Protein AF-A0A947RN64-F1 (afdb_monomer_lite)

Radius of gyration: 16.38 Å; chains: 1; bounding box: 43×43×49 Å

pLDDT: mean 82.68, std 14.93, range [29.11, 97.69]

Sequence (161 aa):
MLQYLTNGVHPHVSKDNYIFFLKNDGIYAIDVEGKYEFKIWEIEGETRSTVQLDVSHLSNLAVITNPFEASIFVLKFKIKEGENFFEGETIKEIKTYAFQPTLSPDDKYLAIIEVIIEKTEEYIYVKPKLVVYDLETYERYELMDLKDYRPEEILINDWWI

Structure (mmCIF, N/CA/C/O backbone):
data_AF-A0A947RN64-F1
#
_entry.id   AF-A0A947RN64-F1
#
loop_
_atom_site.group_PDB
_atom_site.id
_atom_site.type_symbol
_atom_site.label_atom_id
_atom_site.label_alt_id
_atom_site.label_comp_id
_atom_site.label_asym_id
_atom_site.label_entity_id
_atom_site.label_seq_id
_atom_site.pdbx_PDB_ins_code
_atom_site.Cartn_x
_atom_site.Cartn_y
_atom_site.Cartn_z
_atom_site.occupancy
_atom_site.B_iso_or_equiv
_atom_site.auth_seq_id
_atom_site.auth_comp_id
_atom_site.auth_asym_id
_atom_site.auth_at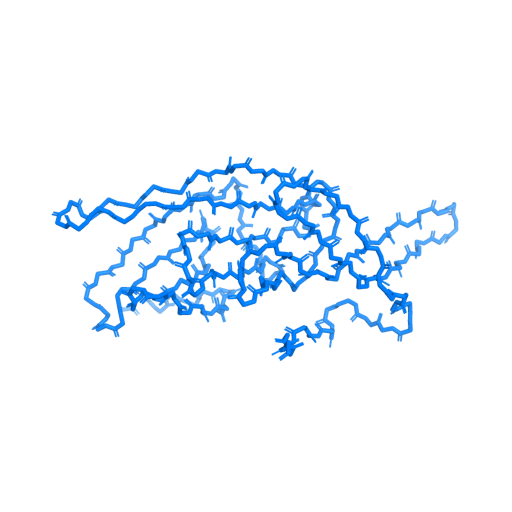om_id
_atom_site.pdbx_PDB_model_num
ATOM 1 N N . MET A 1 1 ? -9.867 30.003 13.716 1.00 34.28 1 MET A N 1
ATOM 2 C CA . MET A 1 1 ? -10.242 28.649 13.266 1.00 34.28 1 MET A CA 1
ATOM 3 C C . MET A 1 1 ? -9.337 28.342 12.083 1.00 34.28 1 MET A C 1
ATOM 5 O O . MET A 1 1 ? -9.567 28.883 11.012 1.00 34.28 1 MET A O 1
ATOM 9 N N . LEU A 1 2 ? -8.203 27.676 12.323 1.00 29.11 2 LEU A N 1
ATOM 10 C CA . LEU A 1 2 ? -7.225 27.377 11.272 1.00 29.11 2 LEU A CA 1
ATOM 11 C C . LEU A 1 2 ? -7.727 26.166 10.488 1.00 29.11 2 LEU A C 1
ATOM 13 O O . LEU A 1 2 ? -7.888 25.081 11.036 1.00 29.11 2 LEU A O 1
ATOM 17 N N . GLN A 1 3 ? -8.044 26.407 9.222 1.00 34.31 3 GLN A N 1
ATOM 18 C CA . GLN A 1 3 ? -8.473 25.413 8.255 1.00 34.31 3 GLN A CA 1
ATOM 19 C C . GLN A 1 3 ? -7.213 24.651 7.819 1.00 34.31 3 GLN A C 1
ATOM 21 O O . GLN A 1 3 ? -6.431 25.150 7.013 1.00 34.31 3 GLN A O 1
ATOM 26 N N . TYR A 1 4 ? -6.957 23.492 8.427 1.00 38.28 4 TYR A N 1
ATOM 27 C CA . TYR A 1 4 ? -5.880 22.601 8.000 1.00 38.28 4 TYR A CA 1
ATOM 28 C C . TYR A 1 4 ? -6.282 21.990 6.653 1.00 38.28 4 TYR A C 1
ATOM 30 O O . TYR A 1 4 ? -7.000 20.997 6.601 1.00 38.28 4 TYR A O 1
ATOM 38 N N . LEU A 1 5 ? -5.869 22.626 5.557 1.00 32.28 5 LEU A N 1
ATOM 39 C CA . LEU A 1 5 ? -5.864 22.010 4.233 1.00 32.28 5 LEU A CA 1
ATOM 40 C C . LEU A 1 5 ? -4.835 20.875 4.266 1.00 32.28 5 LEU A C 1
ATOM 42 O O . LEU A 1 5 ? -3.631 21.110 4.181 1.00 32.28 5 LEU A O 1
ATOM 46 N N . THR A 1 6 ? -5.304 19.648 4.466 1.00 41.38 6 THR A N 1
ATOM 47 C CA . THR A 1 6 ? -4.487 18.442 4.343 1.00 41.38 6 THR A CA 1
ATOM 48 C C . THR A 1 6 ? -4.258 18.182 2.852 1.00 41.38 6 THR A C 1
ATOM 50 O O . THR A 1 6 ? -5.198 17.961 2.092 1.00 41.38 6 THR A O 1
ATOM 53 N N . ASN A 1 7 ? -3.004 18.247 2.399 1.00 37.69 7 ASN A N 1
ATOM 54 C CA . ASN A 1 7 ? -2.615 18.096 0.986 1.00 37.69 7 ASN A CA 1
ATOM 55 C C . ASN A 1 7 ? -2.668 16.635 0.481 1.00 37.69 7 ASN A C 1
ATOM 57 O O . ASN A 1 7 ? -1.806 16.204 -0.280 1.00 37.69 7 ASN A O 1
ATOM 61 N N . GLY A 1 8 ? -3.678 15.870 0.891 1.00 42.00 8 GLY A N 1
ATOM 62 C CA . GLY A 1 8 ? -3.839 14.466 0.519 1.00 42.00 8 GLY A CA 1
ATOM 63 C C . GLY A 1 8 ? -4.975 13.817 1.296 1.00 42.00 8 GLY A C 1
ATOM 64 O O . GLY A 1 8 ? -4.738 13.081 2.245 1.00 42.00 8 GLY A O 1
ATOM 65 N N . VAL A 1 9 ? -6.223 14.107 0.926 1.00 51.72 9 VAL A N 1
ATOM 66 C CA . VAL A 1 9 ? -7.380 13.388 1.476 1.00 51.72 9 VAL A CA 1
ATOM 67 C C . VAL A 1 9 ? -7.722 12.266 0.503 1.00 51.72 9 VAL A C 1
ATOM 69 O O . VAL A 1 9 ? -8.526 12.452 -0.404 1.00 51.72 9 VAL A O 1
ATOM 72 N N . HIS A 1 10 ? -7.076 11.114 0.680 1.00 64.50 10 HIS A N 1
ATOM 73 C CA . HIS A 1 10 ? -7.578 9.821 0.214 1.00 64.50 10 HIS A CA 1
ATOM 74 C C . HIS A 1 10 ? -8.201 9.145 1.441 1.00 64.50 10 HIS A C 1
ATOM 76 O O . HIS A 1 10 ? -7.465 8.536 2.218 1.00 64.50 10 HIS A O 1
ATOM 82 N N . PRO A 1 11 ? -9.498 9.373 1.731 1.00 76.12 11 PRO A N 1
ATOM 83 C CA . PRO A 1 11 ? -10.133 8.806 2.904 1.00 76.12 11 PRO A CA 1
ATOM 84 C C . PRO A 1 11 ? -10.577 7.373 2.599 1.00 76.12 11 PRO A C 1
ATOM 86 O O . PRO A 1 11 ? -11.296 7.145 1.628 1.00 76.12 11 PRO A O 1
ATOM 89 N N . HIS A 1 12 ? -10.189 6.422 3.444 1.00 81.12 12 HIS A N 1
ATOM 90 C CA . HIS A 1 12 ? -10.601 5.019 3.339 1.00 81.12 12 HIS A CA 1
ATOM 91 C C . HIS A 1 12 ? -11.399 4.636 4.580 1.00 81.12 12 HIS A C 1
ATOM 93 O O . HIS A 1 12 ? -11.000 4.938 5.703 1.00 81.12 12 HIS A O 1
ATOM 99 N N . VAL A 1 13 ? -12.550 3.997 4.385 1.00 80.06 13 VAL A N 1
ATOM 100 C CA . VAL A 1 13 ? -13.405 3.550 5.491 1.00 80.06 13 VAL A CA 1
ATOM 101 C C . VAL A 1 13 ? -13.009 2.128 5.868 1.00 80.06 13 VAL A C 1
ATOM 103 O O . VAL A 1 13 ? -13.090 1.228 5.035 1.00 80.06 13 VAL A O 1
ATOM 106 N N . SER A 1 14 ? -12.602 1.907 7.116 1.00 79.81 14 SER A N 1
ATOM 107 C CA . SER A 1 14 ? -12.344 0.557 7.624 1.00 79.81 14 SER A CA 1
ATOM 108 C C . SER A 1 14 ? -13.630 -0.139 8.071 1.00 79.81 14 SER A C 1
ATOM 110 O O . SER A 1 14 ? -14.686 0.478 8.228 1.00 79.81 14 SER A O 1
ATOM 112 N N . LYS A 1 15 ? -13.524 -1.440 8.352 1.00 76.62 15 LYS A N 1
ATOM 113 C CA . LYS A 1 15 ? -14.630 -2.282 8.836 1.00 76.62 15 LYS A CA 1
ATOM 114 C C . LYS A 1 15 ? -15.312 -1.783 10.122 1.00 76.62 15 LYS A C 1
ATOM 116 O O . LYS A 1 15 ? -16.483 -2.072 10.340 1.00 76.62 15 LYS A O 1
ATOM 121 N N . ASP A 1 16 ? -14.580 -1.050 10.963 1.00 76.88 16 ASP A N 1
ATOM 122 C CA . ASP A 1 16 ? -15.005 -0.655 12.313 1.00 76.88 16 ASP A CA 1
ATOM 123 C C . ASP A 1 16 ? -15.569 0.779 12.341 1.00 76.88 16 ASP A C 1
ATOM 125 O O . ASP A 1 16 ? -15.602 1.416 13.387 1.00 76.88 16 ASP A O 1
ATOM 129 N N . ASN A 1 17 ? -16.011 1.302 11.190 1.00 80.62 17 ASN A N 1
ATOM 130 C CA . ASN A 1 17 ? -16.528 2.667 11.038 1.00 80.62 17 ASN A CA 1
ATOM 131 C C . ASN A 1 17 ? -15.517 3.763 11.420 1.00 80.62 17 ASN A C 1
ATOM 133 O O . ASN A 1 17 ? -15.879 4.804 11.970 1.00 80.62 17 ASN A O 1
ATOM 137 N N . TYR A 1 18 ? -14.247 3.555 11.076 1.00 85.50 18 TYR A N 1
ATOM 138 C CA . TYR A 1 18 ? -13.232 4.602 11.125 1.00 85.50 18 TYR A CA 1
ATOM 139 C C . TYR A 1 18 ? -12.871 5.043 9.710 1.00 85.50 18 TYR A C 1
ATOM 141 O O . TYR A 1 18 ? -12.718 4.224 8.805 1.00 85.50 18 TYR A O 1
ATOM 149 N N . ILE A 1 19 ? -12.702 6.346 9.528 1.00 88.31 19 ILE A N 1
ATOM 150 C CA . ILE A 1 19 ? -12.158 6.948 8.318 1.00 88.31 19 ILE A CA 1
ATOM 151 C C . ILE A 1 19 ? -10.664 7.144 8.540 1.00 88.31 19 ILE A C 1
ATOM 153 O O . ILE A 1 19 ? -10.249 7.894 9.424 1.00 88.31 19 ILE A O 1
ATOM 157 N N . PHE A 1 20 ? -9.863 6.481 7.721 1.00 88.06 20 PHE A N 1
ATOM 158 C CA . PHE A 1 20 ? -8.417 6.603 7.690 1.00 88.06 20 PHE A CA 1
ATOM 159 C C . PHE A 1 20 ? -8.017 7.611 6.627 1.00 88.06 20 PHE A C 1
ATOM 161 O O . PHE A 1 20 ? -8.573 7.611 5.530 1.00 88.06 20 PHE A O 1
ATOM 168 N N . PHE A 1 21 ? -7.061 8.473 6.939 1.00 87.38 21 PHE A N 1
ATOM 169 C CA . PHE A 1 21 ? -6.614 9.516 6.027 1.00 87.38 21 PHE A CA 1
ATOM 170 C C . PHE A 1 21 ? -5.183 9.947 6.342 1.00 87.38 21 PHE A C 1
ATOM 172 O O . PHE A 1 21 ? -4.696 9.786 7.461 1.00 87.38 21 PHE A O 1
ATOM 179 N N . LEU A 1 22 ? -4.502 10.508 5.347 1.00 86.62 22 LEU A N 1
ATOM 180 C CA . LEU A 1 22 ? -3.129 10.983 5.483 1.00 86.62 22 LEU A CA 1
ATOM 181 C C . LEU A 1 22 ? -3.093 12.453 5.930 1.00 86.62 22 LEU A C 1
ATOM 183 O O . LEU A 1 22 ? -3.856 13.299 5.451 1.00 86.62 22 LEU A O 1
ATOM 187 N N . LYS A 1 23 ? -2.168 12.765 6.837 1.00 84.75 23 LYS A N 1
ATOM 188 C CA . LYS A 1 23 ? -1.686 14.124 7.127 1.00 84.75 23 LYS A CA 1
ATOM 189 C C . LYS A 1 23 ? -0.180 14.172 6.891 1.00 84.75 23 LYS A C 1
ATOM 191 O O . LYS A 1 23 ? 0.444 13.129 6.755 1.00 84.75 23 LYS A O 1
ATOM 196 N N . ASN A 1 24 ? 0.390 15.380 6.903 1.00 81.19 24 ASN A N 1
ATOM 197 C CA . ASN A 1 24 ? 1.806 15.668 6.634 1.00 81.19 24 ASN A CA 1
ATOM 198 C C . ASN A 1 24 ? 2.813 14.816 7.423 1.00 81.19 24 ASN A C 1
ATOM 200 O O . ASN A 1 24 ? 3.957 14.725 7.002 1.00 81.19 24 ASN A O 1
ATOM 204 N N . ASP A 1 25 ? 2.422 14.228 8.544 1.00 82.50 25 ASP A N 1
ATOM 205 C CA . ASP A 1 25 ? 3.289 13.491 9.458 1.00 82.50 25 ASP A CA 1
ATOM 206 C C . ASP A 1 25 ? 2.842 12.037 9.698 1.00 82.50 25 ASP A C 1
ATOM 208 O O . ASP A 1 25 ? 3.398 11.364 10.569 1.00 82.50 25 ASP A O 1
ATOM 212 N N . GLY A 1 26 ? 1.854 11.528 8.951 1.00 85.38 26 GLY A N 1
ATOM 213 C CA . GLY A 1 26 ? 1.477 10.116 9.016 1.00 85.38 26 GLY A CA 1
ATOM 214 C C . GLY A 1 26 ? 0.013 9.819 8.705 1.00 85.38 26 GLY A C 1
ATOM 215 O O . GLY A 1 26 ? -0.691 10.613 8.077 1.00 85.38 26 GLY A O 1
ATOM 216 N N . ILE A 1 27 ? -0.449 8.648 9.148 1.00 87.38 27 ILE A N 1
ATOM 217 C CA . ILE A 1 27 ? -1.853 8.249 9.007 1.00 87.38 27 ILE A CA 1
ATOM 218 C C . ILE A 1 27 ? -2.624 8.622 10.269 1.00 87.38 27 ILE A C 1
ATOM 220 O O . ILE A 1 27 ? -2.154 8.442 11.396 1.00 87.38 27 ILE A O 1
ATOM 224 N N . TYR A 1 28 ? -3.846 9.083 10.053 1.00 87.88 28 TYR A N 1
ATOM 225 C CA . TYR A 1 28 ? -4.832 9.375 11.072 1.00 87.88 28 TYR A CA 1
ATOM 226 C C . TYR A 1 28 ? -6.076 8.520 10.864 1.00 87.88 28 TYR A C 1
ATOM 228 O O . TYR A 1 28 ? -6.407 8.158 9.737 1.00 87.88 28 TYR A O 1
ATOM 236 N N . ALA A 1 29 ? -6.772 8.230 11.956 1.00 87.69 29 ALA A N 1
ATOM 237 C CA . ALA A 1 29 ? -8.090 7.620 11.957 1.00 87.69 29 ALA A CA 1
ATOM 238 C C . ALA A 1 29 ? -9.060 8.526 12.718 1.00 87.69 29 ALA A C 1
ATOM 240 O O . ALA A 1 29 ? -8.721 9.052 13.780 1.00 87.69 29 ALA A O 1
ATOM 241 N N . ILE A 1 30 ? -10.263 8.703 12.181 1.00 86.38 30 ILE A N 1
ATOM 242 C CA . ILE A 1 30 ? -11.367 9.389 12.851 1.00 86.38 30 ILE A CA 1
ATOM 243 C C . ILE A 1 30 ? -12.602 8.496 12.840 1.00 86.38 30 ILE A C 1
ATOM 245 O O . ILE A 1 30 ? -12.900 7.866 11.830 1.00 86.38 30 ILE A O 1
ATOM 249 N N . ASP A 1 31 ? -13.310 8.411 13.959 1.00 85.06 31 ASP A N 1
ATOM 250 C CA . ASP A 1 31 ? -14.621 7.753 13.998 1.00 85.06 31 ASP A CA 1
ATOM 251 C C . ASP A 1 31 ? -15.599 8.449 13.026 1.00 85.06 31 ASP A C 1
ATOM 253 O O . ASP A 1 31 ? -15.535 9.669 12.855 1.00 85.06 31 ASP A O 1
ATOM 257 N N . VAL A 1 32 ? -16.499 7.705 12.375 1.00 81.75 32 VAL A N 1
ATOM 258 C CA . VAL A 1 32 ? -17.455 8.268 11.392 1.00 81.75 32 VAL A CA 1
ATOM 259 C C . VAL A 1 32 ? -18.387 9.338 11.966 1.00 81.75 32 VAL A C 1
ATOM 261 O O . VAL A 1 32 ? -18.876 10.183 11.217 1.00 81.75 32 VAL A O 1
ATOM 264 N N . GLU A 1 33 ? -18.627 9.351 13.279 1.00 83.12 33 GLU A N 1
ATOM 265 C CA . GLU A 1 33 ? -19.378 10.413 13.955 1.00 83.12 33 GLU A CA 1
ATOM 266 C C . GLU A 1 33 ? -18.526 11.675 14.184 1.00 83.12 33 GLU A C 1
ATOM 268 O O . GLU A 1 33 ? -19.025 12.684 14.688 1.00 83.12 33 GLU A O 1
ATOM 273 N N . GLY A 1 34 ? -17.237 11.637 13.833 1.00 77.94 34 GLY A N 1
ATOM 274 C CA . GLY A 1 34 ? -16.296 12.752 13.916 1.00 77.94 34 GLY A CA 1
ATOM 275 C C . GLY A 1 34 ? -15.856 13.094 15.339 1.00 77.94 34 GLY A C 1
ATOM 276 O O . GLY A 1 34 ? -15.308 14.171 15.572 1.00 77.94 34 GLY A O 1
ATOM 277 N N . LYS A 1 35 ? -16.130 12.220 16.312 1.00 79.31 35 LYS A 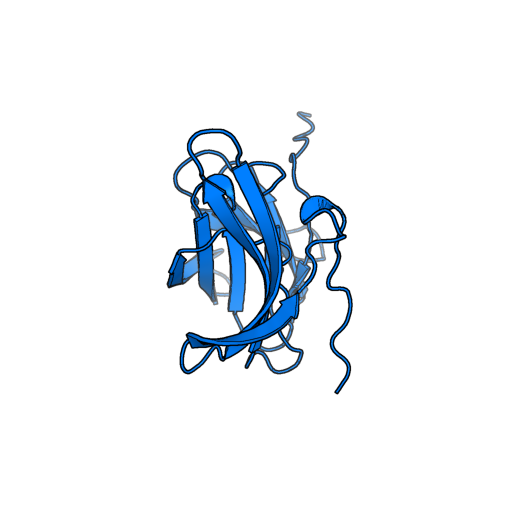N 1
ATOM 278 C CA . LYS A 1 35 ? -15.934 12.521 17.740 1.00 79.31 35 LYS A CA 1
ATOM 279 C C . LYS A 1 35 ? -14.494 12.369 18.205 1.00 79.31 35 LYS A C 1
ATOM 281 O O . LYS A 1 35 ? -14.076 13.077 19.120 1.00 79.31 35 LYS A O 1
ATOM 286 N N . TYR A 1 36 ? -13.756 11.447 17.598 1.00 79.62 36 TYR A N 1
ATOM 287 C CA . TYR A 1 36 ? -12.431 11.070 18.058 1.00 79.62 36 TYR A CA 1
ATOM 288 C C . TYR A 1 36 ? -11.474 10.901 16.885 1.00 79.62 36 TYR A C 1
ATOM 290 O O . TYR A 1 36 ? -11.736 10.081 16.011 1.00 79.62 36 TYR A O 1
ATOM 298 N N . GLU A 1 37 ? -10.382 11.668 16.891 1.00 85.69 37 GLU A N 1
ATOM 299 C CA . GLU A 1 37 ? -9.308 11.630 15.894 1.00 85.69 37 GLU A CA 1
ATOM 300 C C . GLU A 1 37 ? -7.996 11.189 16.559 1.00 85.69 37 GLU A C 1
ATOM 302 O O . GLU A 1 37 ? -7.632 11.705 17.619 1.00 85.69 37 GLU A O 1
ATOM 307 N N . PHE A 1 38 ? -7.274 10.266 15.923 1.00 84.94 38 PHE A N 1
ATOM 308 C CA . PHE A 1 38 ? -6.032 9.690 16.433 1.00 84.94 38 PHE A CA 1
ATOM 309 C C . PHE A 1 38 ? -4.985 9.582 15.327 1.00 84.94 38 PHE A C 1
ATOM 311 O O . PHE A 1 38 ? -5.314 9.197 14.207 1.00 84.94 38 PHE A O 1
ATOM 318 N N . LYS A 1 39 ? -3.716 9.857 15.650 1.00 86.12 39 LYS A N 1
ATOM 319 C CA . LYS A 1 39 ? -2.580 9.473 14.800 1.00 86.12 39 LYS A CA 1
ATOM 320 C C . LYS A 1 39 ? -2.301 7.990 15.034 1.00 86.12 39 LYS A C 1
ATOM 322 O O . LYS A 1 39 ? -2.167 7.582 16.185 1.00 86.12 39 LYS A O 1
ATOM 327 N N . ILE A 1 40 ? -2.239 7.196 13.970 1.00 85.50 40 ILE A N 1
ATOM 328 C CA . ILE A 1 40 ? -2.089 5.733 14.066 1.00 85.50 40 ILE A CA 1
ATOM 329 C C . ILE A 1 40 ? -0.694 5.256 13.675 1.00 85.50 40 ILE A C 1
ATOM 331 O O . ILE A 1 40 ? -0.263 4.183 14.083 1.00 85.50 40 ILE A O 1
ATOM 335 N N . TRP A 1 41 ? -0.010 6.030 12.840 1.00 86.75 41 TRP A N 1
ATOM 336 C CA . TRP A 1 41 ? 1.302 5.701 12.313 1.00 86.75 41 TRP A CA 1
ATOM 337 C C . TRP A 1 41 ? 2.012 6.994 11.935 1.00 86.75 41 TRP A C 1
ATOM 339 O O . TRP A 1 41 ? 1.372 7.937 11.465 1.00 86.75 41 TRP A O 1
ATOM 349 N N . GLU A 1 42 ? 3.317 7.038 12.160 1.00 85.50 42 GLU A N 1
ATOM 350 C CA . GLU A 1 42 ? 4.168 8.185 11.874 1.00 85.50 42 GLU A CA 1
ATOM 351 C C . GLU A 1 42 ? 5.036 7.897 10.656 1.00 85.50 42 GLU A C 1
ATOM 353 O O . GLU A 1 42 ? 5.662 6.842 10.578 1.00 85.50 42 GLU A O 1
ATOM 358 N N . ILE A 1 43 ? 5.072 8.847 9.721 1.00 78.75 43 ILE A N 1
ATOM 359 C CA . ILE A 1 43 ? 6.042 8.822 8.630 1.00 78.75 43 ILE A CA 1
ATOM 360 C C . ILE A 1 43 ? 7.278 9.615 9.045 1.00 78.75 43 ILE A C 1
ATOM 362 O O . ILE A 1 43 ? 7.172 10.702 9.617 1.00 78.75 43 ILE A O 1
ATOM 366 N N . GLU A 1 44 ? 8.465 9.097 8.755 1.00 71.75 44 GLU A N 1
ATOM 367 C CA . GLU A 1 44 ? 9.675 9.902 8.883 1.00 71.75 44 GLU A CA 1
ATOM 368 C C . GLU A 1 44 ? 9.736 10.885 7.703 1.00 71.75 44 GLU A C 1
ATOM 370 O O . GLU A 1 44 ? 9.900 10.487 6.556 1.00 71.75 44 GLU A O 1
ATOM 375 N N . GLY A 1 45 ? 9.579 12.185 7.972 1.00 69.38 45 GLY A N 1
ATOM 376 C CA . GLY A 1 45 ? 9.585 13.234 6.945 1.00 69.38 45 GLY A CA 1
ATOM 377 C C . GLY A 1 45 ? 8.207 13.851 6.686 1.00 69.38 45 GLY A C 1
ATOM 378 O O . GLY A 1 45 ? 7.329 13.818 7.541 1.00 69.38 45 GLY A O 1
ATOM 379 N N . GLU A 1 46 ? 8.031 14.481 5.521 1.00 66.25 46 GLU A N 1
ATOM 380 C CA . GLU A 1 46 ? 6.763 15.116 5.131 1.00 66.25 46 GLU A CA 1
ATOM 381 C C . GLU A 1 46 ? 5.982 14.216 4.161 1.00 66.25 46 GLU A C 1
ATOM 383 O O . GLU A 1 46 ? 6.492 13.883 3.085 1.00 66.25 46 GLU A O 1
ATOM 388 N N . THR A 1 47 ? 4.723 13.874 4.468 1.00 66.06 47 THR A N 1
ATOM 389 C CA . THR A 1 47 ? 3.846 13.235 3.477 1.00 66.06 47 THR A CA 1
ATOM 390 C C . THR A 1 47 ? 3.576 14.211 2.344 1.00 66.06 47 THR A C 1
ATOM 392 O O . THR A 1 47 ? 3.069 15.321 2.543 1.00 66.06 47 THR A O 1
ATOM 395 N N . ARG A 1 48 ? 3.864 13.763 1.130 1.00 73.19 48 ARG A N 1
ATOM 396 C CA . ARG A 1 48 ? 3.553 14.489 -0.099 1.00 73.19 48 ARG A CA 1
ATOM 397 C C . ARG A 1 48 ? 2.195 14.044 -0.628 1.00 73.19 48 ARG A C 1
ATOM 399 O O . ARG A 1 48 ? 1.730 12.957 -0.307 1.00 73.19 48 ARG A O 1
ATOM 406 N N . SER A 1 49 ? 1.608 14.840 -1.518 1.00 72.25 49 SER A N 1
ATOM 407 C CA . SER A 1 49 ? 0.351 14.503 -2.204 1.00 72.25 49 SER A CA 1
ATOM 408 C C . SER A 1 49 ? 0.421 13.217 -3.040 1.00 72.25 49 SER A C 1
ATOM 410 O O . SER A 1 49 ? -0.601 12.730 -3.502 1.00 72.25 49 SER A O 1
ATOM 412 N N . THR A 1 50 ? 1.626 12.691 -3.274 1.00 79.50 50 THR A N 1
ATOM 413 C CA . THR A 1 50 ? 1.880 11.429 -3.978 1.00 79.50 50 THR A CA 1
ATOM 414 C C . THR A 1 50 ? 1.878 10.211 -3.058 1.00 79.50 50 THR A C 1
ATOM 416 O O . THR A 1 50 ? 1.970 9.094 -3.555 1.00 79.50 50 THR A O 1
ATOM 419 N N . VAL A 1 51 ? 1.842 10.402 -1.734 1.00 86.69 51 VAL A N 1
ATOM 420 C CA . VAL A 1 51 ? 1.671 9.298 -0.786 1.00 86.69 51 VAL A CA 1
ATOM 421 C C . VAL A 1 51 ? 0.214 8.865 -0.846 1.00 86.69 51 VAL A C 1
ATOM 423 O O . VAL A 1 51 ? -0.688 9.696 -0.750 1.00 86.69 51 VAL A O 1
ATOM 426 N N . GLN A 1 52 ? -0.010 7.571 -1.033 1.00 89.00 52 GLN A N 1
ATOM 427 C CA . GLN A 1 52 ? -1.345 7.008 -1.200 1.00 89.00 52 GLN A CA 1
ATOM 428 C C . GLN A 1 52 ? -1.549 5.893 -0.189 1.00 89.00 52 GLN A C 1
ATOM 430 O O . GLN A 1 52 ? -0.594 5.227 0.209 1.00 89.00 52 GLN A O 1
ATOM 435 N N . LEU A 1 53 ? -2.790 5.744 0.249 1.00 90.94 53 LEU A N 1
ATOM 436 C CA . LEU A 1 53 ? -3.211 4.842 1.307 1.00 90.94 53 LEU A CA 1
ATOM 437 C C . LEU A 1 53 ? -4.295 3.934 0.746 1.00 90.94 53 LEU A C 1
ATOM 439 O O . LEU A 1 53 ? -5.122 4.396 -0.029 1.00 90.94 53 LEU A O 1
ATOM 443 N N . ASP A 1 54 ? -4.314 2.688 1.190 1.00 92.38 54 ASP A N 1
ATOM 444 C CA . ASP A 1 54 ? -5.513 1.866 1.171 1.00 92.38 54 ASP A CA 1
ATOM 445 C C . ASP A 1 54 ? -5.648 1.103 2.490 1.00 92.38 54 ASP A C 1
ATOM 447 O O . ASP A 1 54 ? -4.653 0.833 3.173 1.00 92.38 54 ASP A O 1
ATOM 451 N N . VAL A 1 55 ? -6.881 0.807 2.888 1.00 90.94 55 VAL A N 1
ATOM 452 C CA . VAL A 1 55 ? -7.194 0.196 4.184 1.00 90.94 55 VAL A CA 1
ATOM 453 C C . VAL A 1 55 ? -8.167 -0.944 3.987 1.00 90.94 55 VAL A C 1
ATOM 455 O O . VAL A 1 55 ? -9.174 -0.813 3.302 1.00 90.94 55 VAL A O 1
ATOM 458 N N . SER A 1 56 ? -7.872 -2.058 4.645 1.00 90.19 56 SER A N 1
ATOM 459 C CA . SER A 1 56 ? -8.700 -3.248 4.586 1.00 90.19 56 SER A CA 1
ATOM 460 C C . SER A 1 56 ? -10.113 -3.020 5.137 1.00 90.19 56 SER A C 1
ATOM 462 O O . SER A 1 56 ? -10.329 -2.366 6.165 1.00 90.19 56 SER A O 1
ATOM 464 N N . HIS A 1 57 ? -11.078 -3.669 4.485 1.00 85.81 57 HIS A N 1
ATOM 465 C CA . HIS A 1 57 ? -12.461 -3.782 4.943 1.00 85.81 57 HIS A CA 1
ATOM 466 C C . HIS A 1 57 ? -12.736 -5.047 5.779 1.00 85.81 57 HIS A C 1
ATOM 468 O O . HIS A 1 57 ? -13.867 -5.238 6.226 1.00 85.81 57 HIS A O 1
ATOM 474 N N . LEU A 1 58 ? -11.744 -5.916 6.014 1.00 86.56 58 LEU A N 1
ATOM 475 C CA . LEU A 1 58 ? -11.902 -7.177 6.758 1.00 86.56 58 LEU A CA 1
ATOM 476 C C . LEU A 1 58 ? -10.968 -7.279 7.968 1.00 86.56 58 LEU A C 1
ATOM 478 O O . LEU A 1 58 ? -11.372 -7.684 9.068 1.00 86.56 58 LEU A O 1
ATOM 482 N N . SER A 1 59 ? -9.709 -6.903 7.798 1.00 87.44 59 SER A N 1
ATOM 483 C CA . SER A 1 59 ? -8.674 -7.000 8.819 1.00 87.44 59 SER A CA 1
ATOM 484 C C . SER A 1 59 ? -8.157 -5.623 9.236 1.00 87.44 59 SER A C 1
ATOM 486 O O . SER A 1 59 ? -8.635 -4.584 8.792 1.00 87.44 59 SER A O 1
ATOM 488 N N . ASN A 1 60 ? -7.207 -5.606 10.169 1.00 89.69 60 ASN A N 1
ATOM 489 C CA . ASN A 1 60 ? -6.585 -4.367 10.629 1.00 89.69 60 ASN A CA 1
ATOM 490 C C . ASN A 1 60 ? -5.294 -4.115 9.844 1.00 89.69 60 ASN A C 1
ATOM 492 O O . ASN A 1 60 ? -4.200 -4.084 10.417 1.00 89.69 60 ASN A O 1
ATOM 496 N N . LEU A 1 61 ? -5.436 -4.045 8.525 1.00 92.38 61 LEU A N 1
ATOM 497 C CA . LEU A 1 61 ? -4.347 -3.911 7.570 1.00 92.38 61 LEU A CA 1
ATOM 498 C C . LEU A 1 61 ? -4.490 -2.584 6.827 1.00 92.38 61 LEU A C 1
ATOM 500 O O . LEU A 1 61 ? -5.588 -2.214 6.413 1.00 92.38 61 LEU A O 1
ATOM 504 N N . ALA A 1 62 ? -3.381 -1.879 6.654 1.00 92.31 62 ALA A N 1
ATOM 505 C CA . ALA A 1 62 ? -3.292 -0.716 5.787 1.00 92.31 62 ALA A CA 1
ATOM 506 C C . ALA A 1 62 ? -2.047 -0.831 4.912 1.00 92.31 62 ALA A C 1
ATOM 508 O O . ALA A 1 62 ? -1.039 -1.406 5.326 1.00 92.31 62 ALA A O 1
ATOM 509 N N . VAL A 1 63 ? -2.108 -0.274 3.710 1.00 94.12 63 VAL A N 1
ATOM 510 C CA . VAL A 1 63 ? -0.975 -0.211 2.794 1.00 94.12 63 VAL A CA 1
ATOM 511 C C . VAL A 1 63 ? -0.742 1.232 2.397 1.00 94.12 63 VAL A C 1
ATOM 513 O O . VAL A 1 63 ? -1.668 1.928 1.995 1.00 94.12 63 VAL A O 1
ATOM 516 N N . ILE A 1 64 ? 0.508 1.673 2.493 1.00 92.50 64 ILE A N 1
ATOM 517 C CA . ILE A 1 64 ? 0.939 2.984 2.019 1.00 92.50 64 ILE A CA 1
ATOM 518 C C . ILE A 1 64 ? 1.909 2.791 0.867 1.00 92.50 64 ILE A C 1
ATOM 520 O O . ILE A 1 64 ? 2.864 2.029 0.996 1.00 92.50 64 ILE A O 1
ATOM 524 N N . THR A 1 65 ? 1.748 3.545 -0.213 1.00 91.94 65 THR A N 1
ATOM 525 C CA . THR A 1 65 ? 2.826 3.752 -1.184 1.00 91.94 65 THR A CA 1
ATOM 526 C C . THR A 1 65 ? 3.444 5.128 -0.990 1.00 91.94 65 THR A C 1
ATOM 528 O O . THR A 1 65 ? 2.739 6.139 -1.009 1.00 91.94 65 THR A O 1
ATOM 531 N N . ASN A 1 66 ? 4.767 5.181 -0.852 1.00 90.00 66 ASN A N 1
ATOM 532 C CA . ASN A 1 66 ? 5.560 6.404 -0.872 1.00 90.00 66 ASN A CA 1
ATOM 533 C C . ASN A 1 66 ? 6.522 6.370 -2.075 1.00 90.00 66 ASN A C 1
ATOM 535 O O . ASN A 1 66 ? 7.655 5.893 -1.953 1.00 90.00 66 ASN A O 1
ATOM 539 N N . PRO A 1 67 ? 6.102 6.892 -3.245 1.00 85.62 67 PRO A N 1
ATOM 540 C CA . PRO A 1 67 ? 6.944 6.911 -4.438 1.00 85.62 67 PRO A CA 1
ATOM 541 C C . PRO A 1 67 ? 8.266 7.660 -4.241 1.00 85.62 67 PRO A C 1
ATOM 543 O O . PRO A 1 67 ? 9.248 7.340 -4.897 1.00 85.62 67 PRO A O 1
ATOM 546 N N . PHE A 1 68 ? 8.322 8.655 -3.350 1.00 83.81 68 PHE A N 1
ATOM 547 C CA . PHE A 1 68 ? 9.537 9.450 -3.139 1.00 83.81 68 PHE A CA 1
ATOM 548 C C . PHE A 1 68 ? 10.657 8.643 -2.472 1.00 83.81 68 PHE A C 1
ATOM 550 O O . PHE A 1 68 ? 11.833 8.854 -2.760 1.00 83.81 68 PHE A O 1
ATOM 557 N N . GLU A 1 69 ? 10.285 7.698 -1.614 1.00 87.69 69 GLU A N 1
ATOM 558 C CA . GLU A 1 69 ? 11.217 6.800 -0.927 1.00 87.69 69 GLU A CA 1
ATOM 559 C C . GLU A 1 69 ? 11.387 5.458 -1.642 1.00 87.69 69 GLU A C 1
ATOM 561 O O . GLU A 1 69 ? 12.163 4.616 -1.188 1.00 87.69 69 GLU A O 1
ATOM 566 N N . ALA A 1 70 ? 10.683 5.270 -2.766 1.00 92.44 70 ALA A N 1
ATOM 567 C CA . ALA A 1 70 ? 10.552 3.989 -3.447 1.00 92.44 70 ALA A CA 1
ATOM 568 C C . ALA A 1 70 ? 10.162 2.881 -2.458 1.00 92.44 70 ALA A C 1
ATOM 570 O O . ALA A 1 70 ? 10.826 1.845 -2.380 1.00 92.44 70 ALA A O 1
ATOM 571 N N . SER A 1 71 ? 9.103 3.123 -1.682 1.00 93.19 71 SER A N 1
ATOM 572 C CA . SER A 1 71 ? 8.656 2.214 -0.631 1.00 93.19 71 SER A CA 1
ATOM 573 C C . SER A 1 71 ? 7.156 1.967 -0.673 1.00 93.19 71 SER A C 1
ATOM 575 O O . SER A 1 71 ? 6.354 2.877 -0.883 1.00 93.19 71 SER A O 1
ATOM 577 N N . ILE A 1 72 ? 6.788 0.725 -0.382 1.00 95.12 72 ILE A N 1
ATOM 578 C CA . ILE A 1 72 ? 5.444 0.314 0.007 1.00 95.12 72 ILE A CA 1
ATOM 579 C C . ILE A 1 72 ? 5.528 -0.171 1.447 1.00 95.12 72 ILE A C 1
ATOM 581 O O . ILE A 1 72 ? 6.321 -1.067 1.743 1.00 95.12 72 ILE A O 1
ATOM 585 N N . PHE A 1 73 ? 4.708 0.386 2.326 1.00 94.44 73 PHE A N 1
ATOM 586 C CA . PHE A 1 73 ? 4.604 -0.032 3.716 1.00 94.44 73 PHE A CA 1
ATOM 587 C C . PHE A 1 73 ? 3.316 -0.817 3.910 1.00 94.44 73 PHE A C 1
ATOM 589 O O . PHE A 1 73 ? 2.230 -0.300 3.663 1.00 94.44 73 PHE A O 1
ATOM 596 N N . VAL A 1 74 ? 3.441 -2.055 4.374 1.00 95.62 74 VAL A N 1
ATOM 597 C CA . VAL A 1 74 ? 2.312 -2.860 4.838 1.00 95.62 74 VAL A CA 1
ATOM 598 C C . VAL A 1 74 ? 2.267 -2.737 6.350 1.00 95.62 74 VAL A C 1
ATOM 600 O O . VAL A 1 74 ? 3.231 -3.074 7.046 1.00 95.62 74 VAL A O 1
ATOM 603 N N . LEU A 1 75 ? 1.152 -2.225 6.852 1.00 93.50 75 LEU A N 1
ATOM 604 C CA . LEU A 1 75 ? 0.964 -1.860 8.244 1.00 93.50 75 LEU A CA 1
ATOM 605 C C . LEU A 1 75 ? -0.112 -2.726 8.877 1.00 93.50 75 LEU A C 1
ATOM 607 O O . LEU A 1 75 ? -1.202 -2.878 8.326 1.00 93.50 75 LEU A O 1
ATOM 611 N N . LYS A 1 76 ? 0.158 -3.219 10.082 1.00 92.19 76 LYS A N 1
ATOM 612 C CA . LYS A 1 76 ? -0.858 -3.824 10.938 1.00 92.19 76 LYS A CA 1
ATOM 613 C C . LYS A 1 76 ? -1.177 -2.870 12.071 1.00 92.19 76 LYS A C 1
ATOM 615 O O . LYS A 1 76 ? -0.270 -2.452 12.784 1.00 92.19 76 LYS A O 1
ATOM 620 N N . PHE A 1 77 ? -2.450 -2.555 12.266 1.00 87.62 77 PHE A N 1
ATOM 621 C CA . PHE A 1 77 ? -2.872 -1.674 13.351 1.00 87.62 77 PHE A CA 1
ATOM 622 C C . PHE A 1 77 ? -3.730 -2.397 14.389 1.00 87.62 77 PHE A C 1
ATOM 624 O O . PHE A 1 77 ? -4.345 -3.440 14.144 1.00 87.62 77 PHE A O 1
ATOM 631 N N . LYS A 1 78 ? -3.765 -1.851 15.600 1.00 83.81 78 LYS A N 1
ATOM 632 C CA . LYS A 1 78 ? -4.679 -2.287 16.657 1.00 83.81 78 LYS A CA 1
ATOM 633 C C . LYS A 1 78 ? -5.484 -1.097 17.146 1.00 83.81 78 LYS A C 1
ATOM 635 O O . LYS A 1 78 ? -4.933 -0.026 17.378 1.00 83.81 78 LYS A O 1
ATOM 640 N N . ILE A 1 79 ? -6.779 -1.330 17.323 1.00 73.19 79 ILE A N 1
ATOM 641 C CA . ILE A 1 79 ? -7.706 -0.378 17.922 1.00 73.19 79 ILE A CA 1
ATOM 642 C C . ILE A 1 79 ? -7.960 -0.863 19.344 1.00 73.19 79 ILE A C 1
ATOM 644 O O . ILE A 1 79 ? -8.472 -1.968 19.532 1.00 73.19 79 ILE A O 1
ATOM 648 N N . LYS A 1 80 ? -7.564 -0.078 20.349 1.00 67.31 80 LYS A N 1
ATOM 649 C CA . LYS A 1 80 ? -7.917 -0.358 21.742 1.00 67.31 80 LYS A CA 1
ATOM 650 C C . LYS A 1 80 ? -8.996 0.622 22.184 1.00 67.31 80 LYS A C 1
ATOM 652 O O . LYS A 1 80 ? -8.712 1.765 22.545 1.00 67.31 80 LYS A O 1
ATOM 657 N N . GLU A 1 81 ? -10.242 0.162 22.133 1.00 58.56 81 GLU A N 1
ATOM 658 C CA . GLU A 1 81 ? -11.393 0.937 22.593 1.00 58.56 81 GLU A CA 1
ATOM 659 C C . GLU A 1 81 ? -11.205 1.375 24.057 1.00 58.56 81 GLU A C 1
ATOM 661 O O . GLU A 1 81 ? -10.804 0.589 24.917 1.00 58.56 81 GLU A O 1
ATO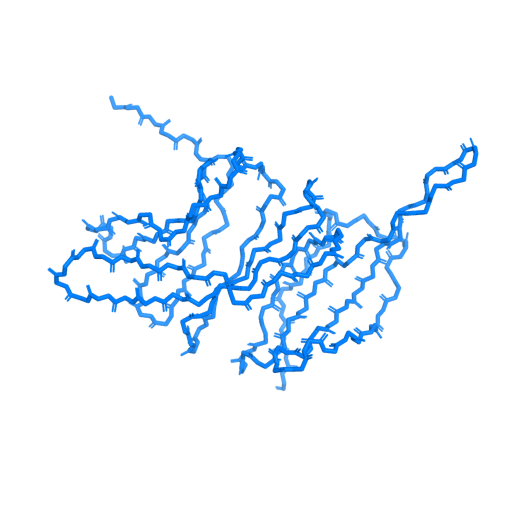M 666 N N . GLY A 1 82 ? -11.477 2.652 24.338 1.00 57.94 82 GLY A N 1
ATOM 667 C CA . GLY A 1 82 ? -11.454 3.227 25.688 1.00 57.94 82 GLY A CA 1
ATOM 668 C C . GLY A 1 82 ? -10.138 3.880 26.123 1.00 57.94 82 GLY A C 1
ATOM 669 O O . GLY A 1 82 ? -10.169 4.722 27.018 1.00 57.94 82 GLY A O 1
ATOM 670 N N . GLU A 1 83 ? -9.008 3.572 25.481 1.00 56.19 83 GLU A N 1
ATOM 671 C CA . GLU A 1 83 ? -7.710 4.193 25.809 1.00 56.19 83 GLU A CA 1
ATOM 672 C C . GLU A 1 83 ? -7.247 5.240 24.791 1.00 56.19 83 GLU A C 1
ATOM 674 O O . GLU A 1 83 ? -6.197 5.844 24.995 1.00 56.19 83 GLU A O 1
ATOM 679 N N . ASN A 1 84 ? -8.024 5.502 23.728 1.00 55.47 84 ASN A N 1
ATOM 680 C CA . ASN A 1 84 ? -7.642 6.451 22.671 1.00 55.47 84 ASN A CA 1
ATOM 681 C C . ASN A 1 84 ? -6.257 6.131 22.073 1.00 55.47 84 ASN A C 1
ATOM 683 O O . ASN A 1 84 ? -5.519 7.026 21.665 1.00 55.47 84 ASN A O 1
ATOM 687 N N . PHE A 1 85 ? -5.893 4.847 22.072 1.00 57.03 85 PHE A N 1
ATOM 688 C CA . PHE A 1 85 ? -4.571 4.373 21.697 1.00 57.03 85 PHE A CA 1
ATOM 689 C C . PHE A 1 85 ? -4.671 3.573 20.402 1.00 57.03 85 PHE A C 1
ATOM 691 O O . PHE A 1 85 ? -5.321 2.524 20.349 1.00 57.03 85 PHE A O 1
ATOM 698 N N . PHE A 1 86 ? -4.027 4.102 19.366 1.00 67.94 86 PHE A N 1
ATOM 699 C CA . PHE A 1 86 ? -3.831 3.452 18.081 1.00 67.94 86 PHE A CA 1
ATOM 700 C C . PHE A 1 86 ? -2.338 3.229 17.887 1.00 67.94 86 PHE A C 1
ATOM 702 O O . PHE A 1 86 ? -1.548 4.163 17.991 1.00 67.94 86 PHE A O 1
ATOM 709 N N . GLU A 1 87 ? -1.966 1.989 17.595 1.00 77.81 87 GLU A N 1
ATOM 710 C CA . GLU A 1 87 ? -0.592 1.620 17.271 1.00 77.81 87 GLU A CA 1
ATOM 711 C C . GLU A 1 87 ? -0.599 0.876 15.940 1.00 77.81 87 GLU A C 1
ATOM 713 O O . GLU A 1 87 ? -1.227 -0.183 15.810 1.00 77.81 87 GLU A O 1
ATOM 718 N N . GLY A 1 88 ? 0.047 1.474 14.944 1.00 81.94 88 GLY A N 1
ATOM 719 C CA . GLY A 1 88 ? 0.379 0.862 13.669 1.00 81.94 88 GLY A CA 1
ATOM 720 C C . GLY A 1 88 ? 1.830 0.399 13.673 1.00 81.94 88 GLY A C 1
ATOM 721 O O . GLY A 1 88 ? 2.736 1.175 13.964 1.00 81.94 88 GLY A O 1
ATOM 722 N N . GLU A 1 89 ? 2.052 -0.858 13.312 1.00 90.12 89 GLU A N 1
ATOM 723 C CA . GLU A 1 89 ? 3.377 -1.441 13.127 1.00 90.12 89 GLU A CA 1
ATOM 724 C C . GLU A 1 89 ? 3.600 -1.733 11.643 1.00 90.12 89 GLU A C 1
ATOM 726 O O . GLU A 1 89 ? 2.751 -2.346 10.987 1.00 90.12 89 GLU A O 1
ATOM 731 N N . THR A 1 90 ? 4.758 -1.338 11.115 1.00 92.75 90 THR A N 1
ATOM 732 C CA . THR A 1 90 ? 5.190 -1.760 9.780 1.00 92.75 90 THR A CA 1
ATOM 733 C C . THR A 1 90 ? 5.607 -3.224 9.821 1.00 92.75 90 THR A C 1
ATOM 735 O O . THR A 1 90 ? 6.673 -3.558 10.330 1.00 92.75 90 THR A O 1
ATOM 738 N N . ILE A 1 91 ? 4.784 -4.104 9.250 1.00 95.31 91 ILE A N 1
ATOM 739 C CA . ILE A 1 91 ? 5.066 -5.547 9.192 1.00 95.31 91 ILE A CA 1
ATOM 740 C C . ILE A 1 91 ? 5.886 -5.934 7.959 1.00 95.31 91 ILE A C 1
ATOM 742 O O . ILE A 1 91 ? 6.557 -6.968 7.953 1.00 95.31 91 ILE A O 1
ATOM 746 N N . LYS A 1 92 ? 5.853 -5.104 6.911 1.00 96.12 92 LYS A N 1
ATOM 747 C CA . LYS A 1 92 ? 6.673 -5.273 5.713 1.00 96.12 92 LYS A CA 1
ATOM 748 C C . LYS A 1 92 ? 6.935 -3.934 5.043 1.00 96.12 92 LYS A C 1
ATOM 750 O O . LYS A 1 92 ? 6.037 -3.109 4.912 1.00 96.12 92 LYS A O 1
ATOM 755 N N . GLU A 1 93 ? 8.153 -3.783 4.542 1.00 95.81 93 GLU A N 1
ATOM 756 C CA . GLU A 1 93 ? 8.494 -2.777 3.546 1.00 95.81 93 GLU A CA 1
ATOM 757 C C . GLU A 1 93 ? 8.906 -3.466 2.236 1.00 95.81 93 GLU A C 1
ATOM 759 O O . GLU A 1 93 ? 9.707 -4.409 2.242 1.00 95.81 93 GLU A O 1
ATOM 764 N N . ILE A 1 94 ? 8.353 -3.010 1.112 1.00 96.31 94 ILE A N 1
ATOM 765 C CA . ILE A 1 94 ? 8.725 -3.444 -0.240 1.00 96.31 94 ILE A CA 1
ATOM 766 C C . ILE A 1 94 ? 9.362 -2.248 -0.944 1.00 96.31 94 ILE A C 1
ATOM 768 O O . ILE A 1 94 ? 8.728 -1.207 -1.093 1.00 96.31 94 ILE A O 1
ATOM 772 N N . LYS A 1 95 ? 10.622 -2.387 -1.370 1.00 95.06 95 LYS A N 1
ATOM 773 C CA . LYS A 1 95 ? 11.367 -1.305 -2.025 1.00 95.06 95 LYS A CA 1
ATOM 774 C C . LYS A 1 95 ? 11.069 -1.260 -3.521 1.00 95.06 95 LYS A C 1
ATOM 776 O O . LYS A 1 95 ? 11.660 -2.017 -4.288 1.00 95.06 95 LYS A O 1
ATOM 781 N N . THR A 1 96 ? 10.151 -0.389 -3.921 1.00 94.06 96 THR A N 1
ATOM 782 C CA . THR A 1 96 ? 9.823 -0.109 -5.319 1.00 94.06 96 THR A CA 1
ATOM 783 C C . THR A 1 96 ? 9.079 1.224 -5.455 1.00 94.06 96 THR A C 1
ATOM 785 O O . THR A 1 96 ? 8.436 1.687 -4.512 1.00 94.06 96 THR A O 1
ATOM 788 N N . TYR A 1 97 ? 9.153 1.862 -6.625 1.00 93.38 97 TYR A N 1
ATOM 789 C CA . TYR A 1 97 ? 8.313 3.025 -6.919 1.00 93.38 97 TYR A CA 1
ATOM 790 C C . TYR A 1 97 ? 6.914 2.516 -7.245 1.00 93.38 97 TYR A C 1
ATOM 792 O O . TYR A 1 97 ? 6.736 1.805 -8.227 1.00 93.38 97 TYR A O 1
ATOM 800 N N . ALA A 1 98 ? 5.928 2.860 -6.428 1.00 93.50 98 ALA A N 1
ATOM 801 C CA . ALA A 1 98 ? 4.578 2.344 -6.579 1.00 93.50 98 ALA A CA 1
ATOM 802 C C . ALA A 1 98 ? 3.541 3.429 -6.351 1.00 93.50 98 ALA A C 1
ATOM 804 O O . ALA A 1 98 ? 3.743 4.319 -5.528 1.00 93.50 98 ALA A O 1
ATOM 805 N N . PHE A 1 99 ? 2.427 3.301 -7.053 1.00 91.56 99 PHE A N 1
ATOM 806 C CA . PHE A 1 99 ? 1.237 4.124 -6.912 1.00 91.56 99 PHE A CA 1
ATOM 807 C C . PHE A 1 99 ? 0.011 3.219 -6.787 1.00 91.56 99 PHE A C 1
ATOM 809 O O . PHE A 1 99 ? 0.055 2.046 -7.158 1.00 91.56 99 PHE A O 1
ATOM 816 N N . GLN A 1 100 ? -1.085 3.799 -6.314 1.00 90.69 100 GLN A N 1
ATOM 817 C CA . GLN A 1 100 ? -2.416 3.212 -6.215 1.00 90.69 100 GLN A CA 1
ATOM 818 C C . GLN A 1 100 ? -2.386 1.853 -5.507 1.00 90.69 100 GLN A C 1
ATOM 820 O O . GLN A 1 100 ? -2.680 0.840 -6.143 1.00 90.69 100 GLN A O 1
ATOM 825 N N . PRO A 1 101 ? -1.994 1.794 -4.218 1.00 93.12 101 PRO A N 1
ATOM 826 C CA . PRO A 1 101 ? -2.182 0.570 -3.461 1.00 93.12 101 PRO A CA 1
ATOM 827 C C . PRO A 1 101 ? -3.667 0.230 -3.456 1.00 93.12 101 PRO A C 1
ATOM 829 O O . PRO A 1 101 ? -4.512 1.095 -3.238 1.00 93.12 101 PRO A O 1
ATOM 832 N N . THR A 1 102 ? -3.988 -1.025 -3.727 1.00 93.62 102 THR A N 1
ATOM 833 C CA . THR A 1 102 ? -5.353 -1.527 -3.614 1.00 93.62 102 THR A CA 1
ATOM 834 C C . THR A 1 102 ? -5.306 -2.943 -3.078 1.00 93.62 102 THR A C 1
ATOM 836 O O . THR A 1 102 ? -4.715 -3.828 -3.699 1.00 93.62 102 THR A O 1
ATOM 839 N N . LEU A 1 103 ? -5.886 -3.152 -1.906 1.00 92.94 103 LEU A N 1
ATOM 840 C CA . LEU A 1 103 ? -6.034 -4.458 -1.286 1.00 92.94 103 LEU A CA 1
ATOM 841 C C . LEU A 1 103 ? -7.135 -5.251 -1.989 1.00 92.94 103 LEU A C 1
ATOM 843 O O . LEU A 1 103 ? -8.167 -4.709 -2.390 1.00 92.94 103 LEU A O 1
ATOM 847 N N . SER A 1 104 ? -6.924 -6.559 -2.119 1.00 93.00 104 SER A N 1
ATOM 848 C CA . SER A 1 104 ? -7.984 -7.459 -2.554 1.00 93.00 104 SER A CA 1
ATOM 849 C C . SER A 1 104 ? -9.113 -7.500 -1.523 1.00 93.00 104 SER A C 1
ATOM 851 O O . SER A 1 104 ? -8.854 -7.357 -0.326 1.00 93.00 104 SER A O 1
ATOM 853 N N . PRO A 1 105 ? -10.361 -7.794 -1.935 1.00 89.88 105 PRO A N 1
ATOM 854 C CA . PRO A 1 105 ? -11.485 -7.910 -1.008 1.00 89.88 105 PRO A CA 1
ATOM 855 C C . PRO A 1 105 ? -11.280 -8.934 0.115 1.00 89.88 105 PRO A C 1
ATOM 857 O O . PRO A 1 105 ? -11.969 -8.855 1.124 1.00 89.88 105 PRO A O 1
ATOM 860 N N . ASP A 1 106 ? -10.375 -9.905 -0.062 1.00 92.19 106 ASP A N 1
ATOM 861 C CA . ASP A 1 106 ? -10.031 -10.931 0.926 1.00 92.19 106 ASP A CA 1
ATOM 862 C C . ASP A 1 106 ? -8.698 -10.686 1.665 1.00 92.19 106 ASP A C 1
ATOM 864 O O . ASP A 1 106 ? -8.242 -11.575 2.384 1.00 92.19 106 ASP A O 1
ATOM 868 N N . ASP A 1 107 ? -8.080 -9.510 1.493 1.00 93.19 107 ASP A N 1
ATOM 869 C CA . ASP A 1 107 ? -6.783 -9.086 2.052 1.00 93.19 107 ASP A CA 1
ATOM 870 C C . ASP A 1 107 ? -5.573 -9.973 1.713 1.00 93.19 107 ASP A C 1
ATOM 872 O O . ASP A 1 107 ? -4.510 -9.834 2.324 1.00 93.19 107 ASP A O 1
ATOM 876 N N . LYS A 1 108 ? -5.692 -10.912 0.772 1.00 95.56 108 LYS A N 1
ATOM 877 C CA . LYS A 1 108 ? -4.573 -11.801 0.417 1.00 95.56 108 LYS A CA 1
ATOM 878 C C . LYS A 1 108 ? -3.625 -11.200 -0.596 1.00 95.56 108 LYS A C 1
ATOM 880 O O . LYS A 1 108 ? -2.478 -11.634 -0.680 1.00 95.56 108 LYS A O 1
ATOM 885 N N . TYR A 1 109 ? -4.089 -10.224 -1.364 1.00 96.25 109 TYR A N 1
ATOM 886 C CA . TYR A 1 109 ? -3.325 -9.650 -2.451 1.00 96.25 109 TYR A CA 1
ATOM 887 C C . TYR A 1 109 ? -3.310 -8.128 -2.375 1.00 96.25 109 TYR A C 1
ATOM 889 O O . TYR A 1 109 ? -4.230 -7.496 -1.859 1.00 96.25 109 TYR A O 1
ATOM 897 N N . LEU A 1 110 ? -2.257 -7.542 -2.928 1.00 96.19 110 LEU A N 1
ATOM 898 C CA . LEU A 1 110 ? -2.095 -6.105 -3.090 1.00 96.19 110 LEU A CA 1
ATOM 899 C C . LEU A 1 110 ? -1.758 -5.814 -4.547 1.00 96.19 110 LEU A C 1
ATOM 901 O O . LEU A 1 110 ? -0.705 -6.233 -5.022 1.00 96.19 110 LEU A O 1
ATOM 905 N N . ALA A 1 111 ? -2.617 -5.076 -5.238 1.00 96.31 111 ALA A N 1
ATOM 906 C CA . ALA A 1 111 ? -2.323 -4.537 -6.558 1.00 96.31 111 ALA A CA 1
ATOM 907 C C . ALA A 1 111 ? -1.750 -3.139 -6.414 1.00 96.31 111 ALA A C 1
ATOM 909 O O . ALA A 1 111 ? -2.145 -2.368 -5.539 1.00 96.31 111 ALA A O 1
ATOM 910 N N . ILE A 1 112 ? -0.818 -2.837 -7.303 1.00 95.50 112 ILE A N 1
ATOM 911 C CA . ILE A 1 112 ? -0.180 -1.537 -7.420 1.00 95.50 112 ILE A CA 1
ATOM 912 C C . ILE A 1 112 ? 0.098 -1.227 -8.885 1.00 95.50 112 ILE A C 1
ATOM 914 O O . ILE A 1 112 ? 0.214 -2.120 -9.733 1.00 95.50 112 ILE A O 1
ATOM 918 N N . ILE A 1 113 ? 0.322 0.052 -9.151 1.00 95.31 113 ILE A N 1
ATOM 919 C CA . ILE A 1 113 ? 1.034 0.514 -10.334 1.00 95.31 113 ILE A CA 1
ATOM 920 C C . ILE A 1 113 ? 2.505 0.663 -9.960 1.00 95.31 113 ILE A C 1
ATOM 922 O O . ILE A 1 113 ? 2.914 1.662 -9.370 1.00 95.31 113 ILE A O 1
ATOM 926 N N . GLU A 1 114 ? 3.301 -0.352 -10.278 1.00 95.19 114 GLU A N 1
ATOM 927 C CA . GLU A 1 114 ? 4.747 -0.323 -10.079 1.00 95.19 114 GLU A CA 1
ATOM 928 C C . GLU A 1 114 ? 5.422 0.440 -11.219 1.00 95.19 114 GLU A C 1
ATOM 930 O O . GLU A 1 114 ? 5.090 0.246 -12.385 1.00 95.19 114 GLU A O 1
ATOM 935 N N . VAL A 1 115 ? 6.401 1.281 -10.907 1.00 93.25 115 VAL A N 1
ATOM 936 C CA . VAL A 1 115 ? 7.134 2.094 -11.872 1.00 93.25 115 VAL A CA 1
ATOM 937 C C . VAL A 1 115 ? 8.595 1.677 -11.893 1.00 93.25 115 VAL A C 1
ATOM 939 O O . VAL A 1 115 ? 9.358 1.928 -10.962 1.00 93.25 115 VAL A O 1
ATOM 942 N N . ILE A 1 116 ? 9.020 1.083 -13.004 1.00 90.19 116 ILE A N 1
ATOM 943 C CA . ILE A 1 116 ? 10.433 0.780 -13.219 1.00 90.19 116 ILE A CA 1
ATOM 944 C C . ILE A 1 116 ? 11.088 1.988 -13.881 1.00 90.19 116 ILE A C 1
ATOM 946 O O . ILE A 1 116 ? 10.712 2.382 -14.988 1.00 90.19 116 ILE A O 1
ATOM 950 N N . ILE A 1 117 ? 12.072 2.572 -13.196 1.00 85.88 117 ILE A N 1
ATOM 951 C CA . ILE A 1 117 ? 12.872 3.679 -13.717 1.00 85.88 117 ILE A CA 1
ATOM 952 C C . ILE A 1 117 ? 14.188 3.118 -14.252 1.00 85.88 117 ILE A C 1
ATOM 954 O O . ILE A 1 117 ? 15.061 2.705 -13.490 1.00 85.88 117 ILE A O 1
ATOM 958 N N . GLU A 1 118 ? 14.347 3.131 -15.571 1.00 86.31 118 GLU A N 1
ATOM 959 C CA . GLU A 1 118 ? 15.596 2.763 -16.235 1.00 86.31 118 GLU A CA 1
ATOM 960 C C . GLU A 1 118 ? 16.292 4.028 -16.726 1.00 86.31 118 GLU A C 1
ATOM 962 O O . GLU A 1 118 ? 15.772 4.762 -17.567 1.00 86.31 118 GLU A O 1
ATOM 967 N N . LYS A 1 119 ? 17.490 4.292 -16.204 1.00 82.31 119 LYS A N 1
ATOM 968 C CA . LYS A 1 119 ? 18.310 5.418 -16.643 1.00 82.31 119 LYS A CA 1
ATOM 969 C C . LYS A 1 119 ? 19.386 4.935 -17.608 1.00 82.31 119 LYS A C 1
ATOM 971 O O . LYS A 1 119 ? 20.205 4.089 -17.263 1.00 82.31 119 LYS A O 1
ATOM 976 N N . THR A 1 120 ? 19.395 5.518 -18.796 1.00 80.31 120 THR A N 1
ATOM 977 C CA . THR A 1 120 ? 20.506 5.450 -19.751 1.00 80.31 120 THR A CA 1
ATOM 978 C C . THR A 1 120 ? 21.298 6.757 -19.700 1.00 80.31 120 THR A C 1
ATOM 980 O O . THR A 1 120 ? 20.903 7.700 -19.010 1.00 80.31 120 THR A O 1
ATOM 983 N N . GLU A 1 121 ? 22.428 6.828 -20.404 1.00 82.12 121 GLU A N 1
ATOM 984 C CA . GLU A 1 121 ? 23.227 8.060 -20.479 1.00 82.12 121 GLU A CA 1
ATOM 985 C C . GLU A 1 121 ? 22.438 9.232 -21.088 1.00 82.12 121 GLU A C 1
ATOM 987 O O . GLU A 1 121 ?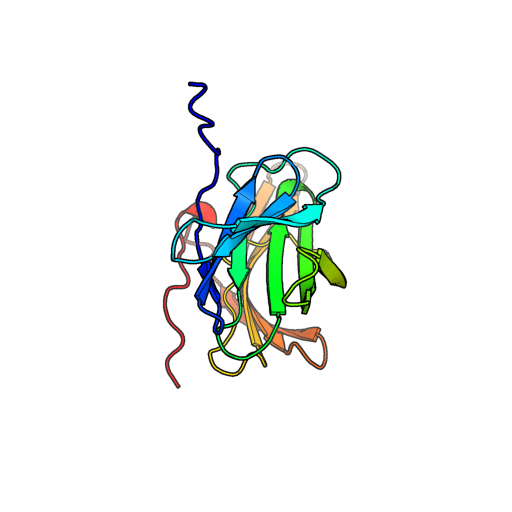 22.639 10.378 -20.691 1.00 82.12 121 GLU A O 1
ATOM 992 N N . GLU A 1 122 ? 21.500 8.942 -21.994 1.00 79.56 122 GLU A N 1
ATOM 993 C CA . GLU A 1 122 ? 20.761 9.950 -22.763 1.00 79.56 122 GLU A CA 1
ATOM 994 C C . GLU A 1 122 ? 19.307 10.137 -22.295 1.00 79.56 122 GLU A C 1
ATOM 996 O O . GLU A 1 122 ? 18.744 11.221 -22.449 1.00 79.56 122 GLU A O 1
ATOM 1001 N N . TYR A 1 123 ? 18.691 9.109 -21.696 1.00 76.38 123 TYR A N 1
ATOM 1002 C CA . TYR A 1 123 ? 17.252 9.087 -21.403 1.00 76.38 123 TYR A CA 1
ATOM 1003 C C . TYR A 1 123 ? 16.910 8.422 -20.067 1.00 76.38 123 TYR A C 1
ATOM 1005 O O . TYR A 1 123 ? 17.565 7.469 -19.640 1.00 76.38 123 TYR A O 1
ATOM 1013 N N . ILE A 1 124 ? 15.822 8.882 -19.443 1.00 81.25 124 ILE A N 1
ATOM 1014 C CA . ILE A 1 124 ? 15.153 8.203 -18.327 1.00 81.25 124 ILE A CA 1
ATOM 1015 C C . ILE A 1 124 ? 13.863 7.589 -18.872 1.00 81.25 124 ILE A C 1
ATOM 1017 O O . ILE A 1 124 ? 12.981 8.312 -19.333 1.00 81.25 124 ILE A O 1
ATOM 1021 N N . TYR A 1 125 ? 13.759 6.265 -18.816 1.00 79.69 125 TYR A N 1
ATOM 1022 C CA . TYR A 1 125 ? 12.549 5.525 -19.151 1.00 79.69 125 TYR A CA 1
ATOM 1023 C C . TYR A 1 125 ? 11.760 5.238 -17.880 1.00 79.69 125 TYR A C 1
ATOM 1025 O O . TYR A 1 125 ? 12.302 4.722 -16.904 1.00 79.69 125 TYR A O 1
ATOM 1033 N N . VAL A 1 126 ? 10.470 5.552 -17.920 1.00 86.50 126 VAL A N 1
ATOM 1034 C CA . VAL A 1 126 ? 9.507 5.273 -16.856 1.00 86.50 126 VAL A CA 1
ATOM 1035 C C . VAL A 1 126 ? 8.552 4.221 -17.402 1.00 86.50 126 VAL A C 1
ATOM 1037 O O . VAL A 1 126 ? 7.830 4.490 -18.360 1.00 86.50 126 VAL A O 1
ATOM 1040 N N . LYS A 1 127 ? 8.594 3.008 -16.849 1.00 90.56 127 LYS A N 1
ATOM 1041 C CA . LYS A 1 127 ? 7.780 1.874 -17.307 1.00 90.56 127 LYS A CA 1
ATOM 1042 C C . LYS A 1 127 ? 6.792 1.472 -16.210 1.00 90.56 127 LYS A C 1
ATOM 1044 O O . LYS A 1 127 ? 7.177 0.697 -15.330 1.00 90.56 127 LYS A O 1
ATOM 1049 N N . PRO A 1 128 ? 5.560 2.012 -16.216 1.00 93.56 128 PRO A N 1
ATOM 1050 C CA . PRO A 1 128 ? 4.518 1.557 -15.310 1.00 93.56 128 PRO A CA 1
ATOM 1051 C C . PRO A 1 128 ? 4.050 0.148 -15.662 1.00 93.56 128 PRO A C 1
ATOM 1053 O O . PRO A 1 128 ? 3.939 -0.219 -16.833 1.00 93.56 128 PRO A O 1
ATOM 1056 N N . LYS A 1 129 ? 3.740 -0.628 -14.631 1.00 94.88 129 LYS A N 1
ATOM 1057 C CA . LYS A 1 129 ? 3.244 -1.995 -14.724 1.00 94.88 129 LYS A CA 1
ATOM 1058 C C . LYS A 1 129 ? 2.163 -2.227 -13.684 1.00 94.88 129 LYS A C 1
ATOM 1060 O O . LYS A 1 129 ? 2.303 -1.789 -12.545 1.00 94.88 129 LYS A O 1
ATOM 1065 N N . LEU A 1 130 ? 1.122 -2.964 -14.057 1.00 95.12 130 LEU A N 1
ATOM 1066 C CA . LEU A 1 130 ? 0.192 -3.519 -13.081 1.00 95.12 130 LEU A CA 1
ATOM 1067 C C . LEU A 1 130 ? 0.830 -4.758 -12.460 1.00 95.12 130 LEU A C 1
ATOM 1069 O O . LEU A 1 130 ? 1.135 -5.732 -13.160 1.00 95.12 130 LEU A O 1
ATOM 1073 N N . VAL A 1 131 ? 1.021 -4.710 -11.150 1.00 96.62 131 VAL A N 1
ATOM 1074 C CA . VAL A 1 131 ? 1.662 -5.769 -10.375 1.00 96.62 131 VAL A CA 1
ATOM 1075 C C . VAL A 1 131 ? 0.763 -6.139 -9.212 1.00 96.62 131 VAL A C 1
ATOM 1077 O O . VAL A 1 131 ? 0.152 -5.265 -8.602 1.00 96.62 131 VAL A O 1
ATOM 1080 N N . VAL A 1 132 ? 0.709 -7.429 -8.900 1.00 97.25 132 VAL A N 1
ATOM 1081 C CA . VAL A 1 132 ? 0.049 -7.965 -7.713 1.00 97.25 132 VAL A CA 1
ATOM 1082 C C . VAL A 1 132 ? 1.083 -8.637 -6.823 1.00 97.25 132 VAL A C 1
ATOM 1084 O O . VAL A 1 132 ? 1.900 -9.420 -7.299 1.00 97.25 132 VAL A O 1
ATOM 1087 N N . TYR A 1 133 ? 1.039 -8.348 -5.531 1.00 97.69 133 TYR A N 1
ATOM 1088 C CA . TYR A 1 133 ? 1.774 -9.070 -4.503 1.00 97.69 133 TYR A CA 1
ATOM 1089 C C . TYR A 1 133 ? 0.834 -10.005 -3.757 1.00 97.69 133 TYR A C 1
ATOM 1091 O O . TYR A 1 133 ? -0.259 -9.595 -3.377 1.00 97.69 133 TYR A O 1
ATOM 1099 N N . ASP A 1 134 ? 1.276 -11.232 -3.509 1.00 97.50 134 ASP A N 1
ATOM 1100 C CA . ASP A 1 134 ? 0.692 -12.090 -2.477 1.00 97.50 134 ASP A CA 1
ATOM 1101 C C . ASP A 1 134 ? 1.180 -11.596 -1.107 1.00 97.50 134 ASP A C 1
ATOM 1103 O O . ASP A 1 134 ? 2.378 -11.442 -0.902 1.00 97.50 134 ASP A O 1
ATOM 1107 N N . LEU A 1 135 ? 0.281 -11.273 -0.180 1.00 95.94 135 LEU A N 1
ATOM 1108 C CA . LEU A 1 135 ? 0.633 -10.629 1.092 1.00 95.94 135 LEU A CA 1
ATOM 1109 C C . LEU A 1 135 ? 1.106 -11.608 2.175 1.00 95.94 135 LEU A C 1
ATOM 1111 O O . LEU A 1 135 ? 1.645 -11.176 3.195 1.00 95.94 135 LEU A O 1
ATOM 1115 N N . GLU A 1 136 ? 0.944 -12.914 1.965 1.00 95.44 136 GLU A N 1
ATOM 1116 C CA . GLU A 1 136 ? 1.497 -13.938 2.854 1.00 95.44 136 GLU A CA 1
ATOM 1117 C C . GLU A 1 136 ? 2.973 -14.195 2.524 1.00 95.44 136 GLU A C 1
ATOM 1119 O O . GLU A 1 136 ? 3.834 -14.223 3.408 1.00 95.44 136 GLU A O 1
ATOM 1124 N N . THR A 1 137 ? 3.274 -14.346 1.237 1.00 96.81 137 THR A N 1
ATOM 1125 C CA . THR A 1 137 ? 4.602 -14.724 0.729 1.00 96.81 137 THR A CA 1
ATOM 1126 C C . THR A 1 137 ? 5.431 -13.532 0.251 1.00 96.81 137 THR A C 1
ATOM 1128 O O . THR A 1 137 ? 6.660 -13.620 0.185 1.00 96.81 137 THR A O 1
ATOM 1131 N N . TYR A 1 138 ? 4.782 -12.407 -0.052 1.00 95.69 138 TYR A N 1
ATOM 1132 C CA . TYR A 1 138 ? 5.346 -11.238 -0.736 1.00 95.69 138 TYR A CA 1
ATOM 1133 C C . TYR A 1 138 ? 5.901 -11.552 -2.129 1.00 95.69 138 TYR A C 1
ATOM 1135 O O . TYR A 1 138 ? 6.771 -10.834 -2.631 1.00 95.69 138 TYR A O 1
ATOM 1143 N N . GLU A 1 139 ? 5.402 -12.616 -2.763 1.00 97.56 139 GLU A N 1
ATOM 1144 C CA . GLU A 1 139 ? 5.730 -12.942 -4.146 1.00 97.56 139 GLU A CA 1
ATOM 1145 C C . GLU A 1 139 ? 5.084 -11.935 -5.105 1.00 97.56 139 GLU A C 1
ATOM 1147 O O . GLU A 1 139 ? 3.923 -11.557 -4.946 1.00 97.56 139 GLU A O 1
ATOM 1152 N N . ARG A 1 140 ? 5.866 -11.483 -6.093 1.00 96.88 140 ARG A N 1
ATOM 1153 C CA . ARG A 1 140 ? 5.492 -10.449 -7.064 1.00 96.88 140 ARG A CA 1
ATOM 1154 C C . ARG A 1 140 ? 5.027 -11.082 -8.373 1.00 96.88 140 ARG A C 1
ATOM 1156 O O . ARG A 1 140 ? 5.823 -11.715 -9.066 1.00 96.88 140 ARG A O 1
ATOM 1163 N N . TYR A 1 141 ? 3.804 -10.777 -8.782 1.00 96.75 141 TYR A N 1
ATOM 1164 C CA . TYR A 1 141 ? 3.203 -11.201 -10.043 1.00 96.75 141 TYR A CA 1
ATOM 1165 C C . TYR A 1 141 ? 2.981 -9.997 -10.956 1.00 96.75 141 TYR A C 1
ATOM 1167 O O . TYR A 1 141 ? 2.258 -9.063 -10.623 1.00 96.75 141 TYR A O 1
ATOM 1175 N N . GLU A 1 142 ? 3.599 -10.008 -12.132 1.00 95.38 142 GLU A N 1
ATOM 1176 C CA . GLU A 1 142 ? 3.364 -8.988 -13.153 1.00 95.38 142 GLU A CA 1
ATOM 1177 C C . GLU A 1 142 ? 2.170 -9.381 -14.017 1.00 95.38 142 GLU A C 1
ATOM 1179 O O . GLU A 1 142 ? 2.169 -10.464 -14.603 1.00 95.38 142 GLU A O 1
ATOM 1184 N N . LEU A 1 143 ? 1.168 -8.507 -14.104 1.00 92.50 143 LEU A N 1
ATOM 1185 C CA . LEU A 1 143 ? -0.060 -8.796 -14.844 1.00 92.50 143 LEU A CA 1
ATOM 1186 C C . LEU A 1 143 ? -0.120 -8.074 -16.187 1.00 92.50 143 LEU A C 1
ATOM 1188 O O . LEU A 1 143 ? -0.600 -8.640 -17.168 1.00 92.50 143 LEU A O 1
ATOM 1192 N N . MET A 1 144 ? 0.341 -6.821 -16.241 1.00 92.62 144 MET A N 1
ATOM 1193 C CA . MET A 1 144 ? 0.212 -5.994 -17.440 1.00 92.62 144 MET A CA 1
ATOM 1194 C C . MET A 1 144 ? 1.319 -4.943 -17.540 1.00 92.62 144 MET A C 1
ATOM 1196 O O . MET A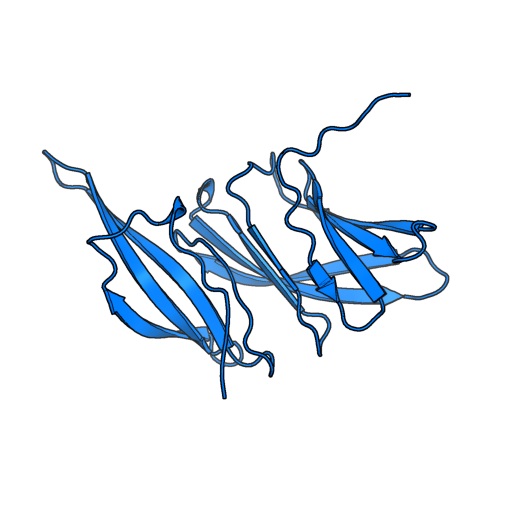 1 144 ? 1.668 -4.296 -16.554 1.00 92.62 144 MET A O 1
ATOM 1200 N N . ASP A 1 145 ? 1.828 -4.742 -18.756 1.00 92.38 145 ASP A N 1
ATOM 1201 C CA . ASP A 1 145 ? 2.663 -3.594 -19.116 1.00 92.38 145 ASP A CA 1
ATOM 1202 C C . ASP A 1 145 ? 1.761 -2.394 -19.436 1.00 92.38 145 ASP A C 1
ATOM 1204 O O . ASP A 1 145 ? 0.853 -2.499 -20.264 1.00 92.38 145 ASP A O 1
ATOM 1208 N N . LEU A 1 146 ? 2.004 -1.264 -18.771 1.00 91.81 146 LEU A N 1
ATOM 1209 C CA . LEU A 1 146 ? 1.213 -0.042 -18.896 1.00 91.81 146 LEU A CA 1
ATOM 1210 C C . LEU A 1 146 ? 2.015 1.107 -19.517 1.00 91.81 146 LEU A C 1
ATOM 1212 O O . LEU A 1 146 ? 1.612 2.255 -19.372 1.00 91.81 146 LEU A O 1
ATOM 1216 N N . LYS A 1 147 ? 3.123 0.836 -20.222 1.00 89.12 147 LYS A N 1
ATOM 1217 C CA . LYS A 1 147 ? 4.029 1.844 -20.822 1.00 89.12 147 LYS A CA 1
ATOM 1218 C C . LYS A 1 147 ? 3.369 2.994 -21.600 1.00 89.12 147 LYS A C 1
ATOM 1220 O O . LYS A 1 147 ? 3.986 4.044 -21.749 1.00 89.12 147 LYS A O 1
ATOM 1225 N N . ASP A 1 148 ? 2.163 2.784 -22.124 1.00 87.81 148 ASP A N 1
ATOM 1226 C CA . ASP A 1 148 ? 1.419 3.775 -22.907 1.00 87.81 148 ASP A CA 1
ATOM 1227 C C . ASP A 1 148 ? 0.590 4.734 -22.023 1.00 87.81 148 ASP A C 1
ATOM 1229 O O . ASP A 1 148 ? -0.027 5.672 -22.529 1.00 87.81 148 ASP A O 1
ATOM 1233 N N . TYR A 1 149 ? 0.590 4.525 -20.703 1.00 85.88 149 TYR A N 1
ATOM 1234 C CA . TYR A 1 149 ? -0.150 5.297 -19.708 1.00 85.88 149 TYR A CA 1
ATOM 1235 C C . TYR A 1 149 ? 0.794 6.027 -18.751 1.00 85.88 149 TYR A C 1
ATOM 1237 O O . TYR A 1 149 ? 1.910 5.585 -18.473 1.00 85.88 149 TYR A O 1
ATOM 1245 N N . ARG A 1 150 ? 0.329 7.152 -18.202 1.00 82.19 150 ARG A N 1
ATOM 1246 C CA . ARG A 1 150 ? 1.031 7.865 -17.129 1.00 82.19 150 ARG A CA 1
ATOM 1247 C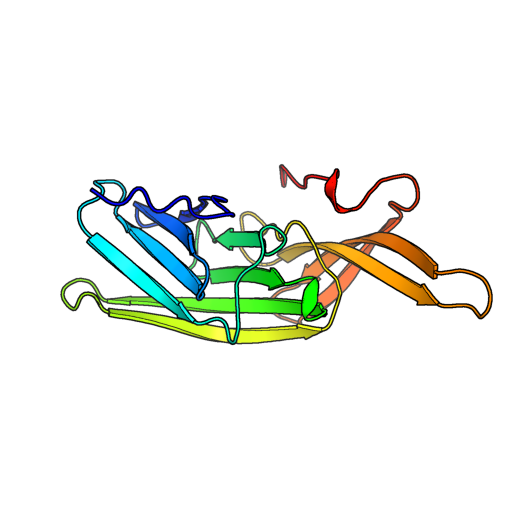 C . ARG A 1 150 ? 0.662 7.253 -15.776 1.00 82.19 150 ARG A C 1
ATOM 1249 O O . ARG A 1 150 ? -0.534 7.165 -15.502 1.00 82.19 150 ARG A O 1
ATOM 1256 N N . PRO A 1 151 ? 1.631 6.855 -14.930 1.00 79.94 151 PRO A N 1
ATOM 1257 C CA . PRO A 1 151 ? 1.345 6.188 -13.658 1.00 79.94 151 PRO A CA 1
ATOM 1258 C C . PRO A 1 151 ? 0.375 6.970 -12.761 1.00 79.94 151 PRO A C 1
ATOM 1260 O O . PRO A 1 151 ? -0.475 6.374 -12.107 1.00 79.94 151 PRO A O 1
ATOM 1263 N N . GLU A 1 152 ? 0.469 8.301 -12.764 1.00 74.75 152 GLU A N 1
ATOM 1264 C CA . GLU A 1 152 ? -0.346 9.190 -11.931 1.00 74.75 152 GLU A CA 1
ATOM 1265 C C . GLU A 1 152 ? -1.801 9.314 -12.414 1.00 74.75 152 GLU A C 1
ATOM 1267 O O . GLU A 1 152 ? -2.665 9.754 -11.658 1.00 74.75 152 GLU A O 1
ATOM 1272 N N . GLU A 1 153 ? -2.075 8.946 -13.668 1.00 80.50 153 GLU A N 1
ATOM 1273 C CA . GLU A 1 153 ? -3.400 9.021 -14.299 1.00 80.50 153 GLU A CA 1
ATOM 1274 C C . GLU A 1 153 ? -4.135 7.665 -14.275 1.00 80.50 153 GLU A C 1
ATOM 1276 O O . GLU A 1 153 ? -5.297 7.581 -14.675 1.00 80.50 153 GLU A O 1
ATOM 1281 N N . ILE A 1 154 ? -3.478 6.600 -13.802 1.00 82.94 154 ILE A N 1
ATOM 1282 C CA . ILE A 1 154 ? -4.058 5.258 -13.694 1.00 82.94 154 ILE A CA 1
ATOM 1283 C C . ILE A 1 154 ? -4.726 5.111 -12.328 1.00 82.94 154 ILE A C 1
ATOM 1285 O O . ILE A 1 154 ? -4.180 5.521 -11.305 1.00 82.94 154 ILE A O 1
ATOM 1289 N N . LEU A 1 155 ? -5.908 4.496 -12.314 1.00 79.81 155 LEU A N 1
ATOM 1290 C CA . LEU A 1 155 ? -6.656 4.175 -11.104 1.00 79.81 155 LEU A CA 1
ATOM 1291 C C . LEU A 1 155 ? -6.984 2.686 -11.106 1.00 79.81 155 LEU A C 1
ATOM 1293 O O . LEU A 1 155 ? -7.535 2.174 -12.081 1.00 79.81 155 LEU A O 1
ATOM 1297 N N . ILE A 1 156 ? -6.672 2.011 -10.005 1.00 79.25 156 ILE A N 1
ATOM 1298 C CA . ILE A 1 156 ? -7.176 0.669 -9.721 1.00 79.25 156 ILE A CA 1
ATOM 1299 C C . ILE A 1 156 ? -8.432 0.885 -8.884 1.00 79.25 156 ILE A C 1
ATOM 1301 O O . ILE A 1 156 ? -8.354 1.301 -7.734 1.00 79.25 156 ILE A O 1
ATOM 1305 N N . ASN A 1 157 ? -9.599 0.726 -9.500 1.00 72.19 157 ASN A N 1
ATOM 1306 C CA . ASN A 1 157 ? -10.872 1.107 -8.888 1.00 72.19 157 ASN A CA 1
ATOM 1307 C C . ASN A 1 157 ? -11.750 -0.081 -8.490 1.00 72.19 157 ASN A C 1
ATOM 1309 O O . ASN A 1 157 ? -12.758 0.139 -7.824 1.00 72.19 157 ASN A O 1
ATOM 1313 N N . ASP A 1 158 ? -11.410 -1.302 -8.909 1.00 61.12 158 ASP A N 1
ATOM 1314 C CA . ASP A 1 158 ? -12.221 -2.474 -8.604 1.00 61.12 158 ASP A CA 1
ATOM 1315 C C . ASP A 1 158 ? -11.447 -3.791 -8.707 1.00 61.12 158 ASP A C 1
ATOM 1317 O O . ASP A 1 158 ? -10.535 -3.939 -9.525 1.00 61.12 158 ASP A O 1
ATOM 1321 N N . TRP A 1 159 ? -11.860 -4.750 -7.884 1.00 67.38 159 TRP A N 1
ATOM 1322 C CA . TRP A 1 159 ? -11.397 -6.133 -7.855 1.00 67.38 159 TRP A CA 1
ATOM 1323 C C . TRP A 1 159 ? -12.627 -7.034 -7.863 1.00 67.38 159 TRP A C 1
ATOM 1325 O O . TRP A 1 159 ? -13.186 -7.367 -6.818 1.00 67.38 159 TRP A O 1
ATOM 1335 N N . TRP A 1 160 ? -13.051 -7.441 -9.055 1.00 55.12 160 TRP A N 1
ATOM 1336 C CA . TRP A 1 160 ? -14.129 -8.411 -9.197 1.00 55.12 160 TRP A CA 1
ATOM 1337 C C . TRP A 1 160 ? -13.562 -9.823 -9.030 1.00 55.12 160 TRP A C 1
ATOM 1339 O O . TRP A 1 160 ? -12.653 -10.214 -9.768 1.00 55.12 160 TRP A O 1
ATOM 1349 N N . ILE A 1 161 ? -14.112 -10.578 -8.078 1.00 47.62 161 ILE A N 1
ATOM 1350 C CA . ILE A 1 161 ? -14.041 -12.047 -8.051 1.00 47.62 161 ILE A CA 1
ATOM 1351 C C . ILE A 1 161 ? -15.365 -12.580 -8.592 1.00 47.62 161 ILE A C 1
ATOM 1353 O O . ILE A 1 161 ? -16.420 -12.099 -8.116 1.00 47.62 161 ILE A O 1
#

Foldseek 3Di:
DDDPPFLAAPWEAEQVQWTWGDHQFAIKIAHVVRPAIAGQDGDDGTDHNQWDKYAARPFQWIWIADLVQQKIFIWGWDDDPPPSDIYIDGPDIDRFRWGAWDADNVRQKTWTFTWDWDDDPVDTQTKTFTWMAGPVVRDIDTDGTPSVDDRVPDYPDDDDD

Secondary structure (DSSP, 8-state):
------S----EE-TTSEEEEEETTEEEEEETTS--EEEEEE-SSPPPTT-EEEE-SSSSEEEEEETTTTEEEEEEEEEETTTTEEEEEEEEEEESEEEEEEE-TTSSEEEEEEEEEEE-SS-EEEEEEEEEEETTT--EEEEEE-TTS-GGG--------